Protein AF-A0A7W9XAQ1-F1 (afdb_monomer)

Mean predicted aligned error: 9.34 Å

Solvent-accessible surface area (backbone atoms only — not comparable to full-atom values): 6317 Å² total; per-residue (Å²): 122,69,70,63,55,50,54,52,52,52,54,54,53,56,60,61,69,73,63,83,75,78,73,81,72,86,80,76,88,51,78,36,83,71,40,85,37,40,25,46,30,42,42,91,99,48,68,28,36,31,58,30,34,31,29,43,90,91,40,52,31,30,38,32,30,31,66,73,78,65,52,72,52,75,48,60,46,86,76,35,57,68,45,80,43,52,73,67,54,50,48,60,65,49,57,78,21,64,56,47,54,51,50,63,57,72,79,103

pLDDT: mean 87.04, std 11.89, range [55.88, 98.25]

Foldseek 3Di:
DVVVVVVVVVVVVVVVVPPPDPPPDDDQPDWAPKDQWWWWWDDPPAIWTFGIWTDGPNFIKTWTARLAPRDIDIDTSVNTDIDTDDPVVRCVVSCPYPVVVVVVVVVD

Radius of gyration: 21.87 Å; Cα contacts (8 Å, |Δi|>4): 144; chains: 1; bounding box: 57×42×49 Å

Secondary structure (DSSP, 8-state):
-HHHHHHHHHHHHHHHHT-TT---------EEEEEEEEEEEEETTEEEEEEEEEEETTEEEEEEE-TTT--EEEEEGGGSEEEEE-HHHHHHHHHTSHHHHHHHHHT-

Structure (mmCIF, N/CA/C/O backbone):
data_AF-A0A7W9XAQ1-F1
#
_entry.id   AF-A0A7W9XAQ1-F1
#
loop_
_atom_site.group_PDB
_atom_site.id
_atom_site.type_symbol
_atom_site.label_atom_id
_atom_site.label_alt_id
_atom_site.label_comp_id
_atom_site.label_asym_id
_atom_site.label_entity_id
_atom_site.label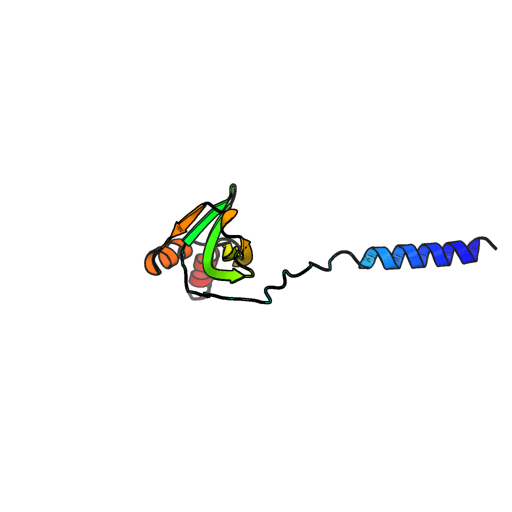_seq_id
_atom_site.pdbx_PDB_ins_code
_atom_site.Cartn_x
_atom_site.Cartn_y
_atom_site.Cartn_z
_atom_site.occupancy
_atom_site.B_iso_or_equiv
_atom_site.auth_seq_id
_atom_site.auth_comp_id
_atom_site.auth_asym_id
_atom_site.auth_atom_id
_atom_site.pdbx_PDB_model_num
ATOM 1 N N . MET A 1 1 ? 46.439 20.411 30.251 1.00 55.88 1 MET A N 1
ATOM 2 C CA . MET A 1 1 ? 44.997 20.304 30.587 1.00 55.88 1 MET A CA 1
ATOM 3 C C . MET A 1 1 ? 44.088 20.203 29.352 1.00 55.88 1 MET A C 1
ATOM 5 O O . MET A 1 1 ? 43.177 19.390 29.374 1.00 55.88 1 MET A O 1
ATOM 9 N N . TYR A 1 2 ? 44.368 20.914 28.250 1.00 60.66 2 TYR A N 1
ATOM 10 C CA . TYR A 1 2 ? 43.552 20.920 27.015 1.00 60.66 2 TYR A CA 1
ATOM 11 C C . TYR A 1 2 ? 43.395 19.569 26.279 1.00 60.66 2 TYR A C 1
ATOM 13 O O . TYR A 1 2 ? 42.344 19.296 25.707 1.00 60.66 2 TYR A O 1
ATOM 21 N N . SER A 1 3 ? 44.393 18.678 26.341 1.00 64.56 3 SER A N 1
ATOM 22 C CA . SER A 1 3 ? 44.364 17.387 25.622 1.00 64.56 3 SER A CA 1
ATOM 23 C C . SER A 1 3 ? 43.292 16.404 26.132 1.00 64.56 3 SER A C 1
ATOM 25 O O . SER A 1 3 ? 42.761 15.612 25.355 1.00 64.56 3 SER A O 1
ATOM 27 N N . ARG A 1 4 ? 42.920 16.460 27.422 1.00 67.12 4 ARG A N 1
ATOM 28 C CA . ARG A 1 4 ? 41.904 15.554 28.000 1.00 67.12 4 ARG A CA 1
ATOM 29 C C . ARG A 1 4 ? 40.489 15.924 27.549 1.00 67.12 4 ARG A C 1
ATOM 31 O O . ARG A 1 4 ? 39.709 15.034 27.228 1.00 67.12 4 ARG A O 1
ATOM 38 N N . TYR A 1 5 ? 40.194 17.220 27.451 1.00 76.69 5 TYR A N 1
ATOM 39 C CA . TYR A 1 5 ? 38.905 17.714 26.962 1.00 76.69 5 TYR A CA 1
ATOM 40 C C . TYR A 1 5 ? 38.733 17.492 25.460 1.00 76.69 5 TYR A C 1
ATOM 42 O O . TYR A 1 5 ? 37.638 17.167 25.023 1.00 76.69 5 TYR A O 1
ATOM 50 N N . PHE A 1 6 ? 39.819 17.565 24.683 1.00 79.25 6 PHE A N 1
ATOM 51 C CA . PHE A 1 6 ? 39.785 17.255 23.252 1.00 79.25 6 PHE A CA 1
ATOM 52 C C . PHE A 1 6 ? 39.413 15.789 22.979 1.00 79.25 6 PHE A C 1
ATOM 54 O O . PHE A 1 6 ? 38.572 15.513 22.129 1.00 79.25 6 PHE A O 1
ATOM 61 N N . LYS A 1 7 ? 39.969 14.844 23.752 1.00 79.25 7 LYS A N 1
ATOM 62 C CA . LYS A 1 7 ? 39.608 13.419 23.645 1.00 79.25 7 LYS A CA 1
ATOM 63 C C . LYS A 1 7 ? 38.153 13.157 24.042 1.00 79.25 7 LYS A C 1
ATOM 65 O O . LYS A 1 7 ? 37.484 12.375 23.378 1.00 79.25 7 LYS A O 1
ATOM 70 N N . LEU A 1 8 ? 37.661 13.827 25.086 1.00 81.56 8 LEU A N 1
ATOM 71 C CA . LEU A 1 8 ? 36.258 13.736 25.508 1.00 81.56 8 LEU A CA 1
ATOM 72 C C . LEU A 1 8 ? 35.304 14.321 24.458 1.00 81.56 8 LEU A C 1
ATOM 74 O O . LEU A 1 8 ? 34.287 13.706 24.157 1.00 81.56 8 LEU A O 1
ATOM 78 N N . LEU A 1 9 ? 35.657 15.462 23.859 1.00 83.12 9 LEU A N 1
ATOM 79 C CA . LEU A 1 9 ? 34.874 16.096 22.798 1.00 83.12 9 LEU A CA 1
ATOM 80 C C . LEU A 1 9 ? 34.820 15.220 21.539 1.00 83.12 9 LEU A C 1
ATOM 82 O O . LEU A 1 9 ? 33.753 15.047 20.961 1.00 83.12 9 LEU A O 1
ATOM 86 N N . PHE A 1 10 ? 35.948 14.619 21.150 1.00 82.50 10 PHE A N 1
ATOM 87 C CA . PHE A 1 10 ? 36.016 13.698 20.015 1.00 82.50 10 PHE A CA 1
ATOM 88 C C . PHE A 1 10 ? 35.154 12.448 20.241 1.00 82.50 10 PHE A C 1
ATOM 90 O O . PHE A 1 10 ? 34.411 12.035 19.357 1.00 82.50 10 PHE A O 1
ATOM 97 N N . LEU A 1 11 ? 35.187 11.887 21.452 1.00 80.25 11 LEU A N 1
ATOM 98 C CA . LEU A 1 11 ? 34.391 10.712 21.810 1.00 80.25 11 LEU A CA 1
ATOM 99 C C . LEU A 1 11 ? 32.882 11.021 21.837 1.00 80.25 11 LEU A C 1
ATOM 101 O O . LEU A 1 11 ? 32.077 10.176 21.452 1.00 80.25 11 LEU A O 1
ATOM 105 N N . LEU A 1 12 ? 32.510 12.249 22.211 1.00 80.00 12 LEU A N 1
ATOM 106 C CA . LEU A 1 12 ? 31.131 12.744 22.185 1.00 80.00 12 LEU A CA 1
ATOM 107 C C . LEU A 1 12 ? 30.642 13.075 20.761 1.00 80.00 12 LEU A C 1
ATOM 109 O O . LEU A 1 12 ? 29.466 12.898 20.461 1.00 80.00 12 LEU A O 1
ATOM 113 N N . LEU A 1 13 ? 31.536 13.504 19.864 1.00 78.94 13 LEU A N 1
ATOM 114 C CA . LEU A 1 13 ? 31.225 13.690 18.440 1.00 78.94 13 LEU A CA 1
ATOM 115 C C . LEU A 1 13 ? 31.055 12.350 17.709 1.00 78.94 13 LEU A C 1
ATOM 117 O O . LEU A 1 13 ? 30.192 12.214 16.846 1.00 78.94 13 LEU A O 1
ATOM 121 N N . CYS A 1 14 ? 31.860 11.342 18.056 1.00 74.88 14 CYS A N 1
ATOM 122 C CA . CYS A 1 14 ? 31.723 10.009 17.480 1.00 74.88 14 CYS A CA 1
ATOM 123 C C . CYS A 1 14 ? 30.423 9.326 17.916 1.00 74.88 14 CYS A C 1
ATOM 125 O O . CYS A 1 14 ? 29.817 8.640 17.103 1.00 74.88 14 CYS A O 1
ATOM 127 N N . SER A 1 15 ? 29.959 9.513 19.156 1.00 67.81 15 SER A N 1
ATOM 128 C CA . SER A 1 15 ? 28.724 8.871 19.627 1.00 67.81 15 SER A CA 1
ATOM 129 C C . SER A 1 15 ? 27.452 9.449 18.997 1.00 67.81 15 SER A C 1
ATOM 131 O O . SER A 1 15 ? 26.488 8.708 18.813 1.00 67.81 15 SER A O 1
ATOM 133 N N . THR A 1 16 ? 27.443 10.724 18.596 1.00 67.19 16 THR A N 1
ATOM 134 C CA . THR A 1 16 ? 26.309 11.329 17.871 1.00 67.19 16 THR A CA 1
ATOM 135 C C . THR A 1 16 ? 26.295 10.987 16.381 1.00 67.19 16 THR A C 1
ATOM 137 O O . THR A 1 16 ? 25.234 11.018 15.766 1.00 67.19 16 THR A O 1
ATOM 140 N N . ALA A 1 17 ? 27.431 10.596 15.794 1.00 63.75 17 ALA A N 1
ATOM 141 C CA . ALA A 1 17 ? 27.497 10.195 14.388 1.00 63.75 17 ALA A CA 1
ATOM 142 C C . ALA A 1 17 ? 26.775 8.861 14.096 1.00 63.75 17 ALA A C 1
ATOM 144 O O . ALA A 1 17 ? 26.360 8.630 12.962 1.00 63.75 17 ALA A O 1
ATOM 145 N N . TYR A 1 18 ? 26.581 7.999 15.104 1.00 59.84 18 TYR A N 1
ATOM 146 C CA . TYR A 1 18 ? 25.975 6.667 14.939 1.00 59.84 18 TYR A CA 1
ATOM 147 C C . TYR A 1 18 ? 24.471 6.588 15.255 1.00 59.84 18 TYR A C 1
ATOM 149 O O . TYR A 1 18 ? 23.885 5.517 15.120 1.00 59.84 18 TYR A O 1
ATOM 157 N N . THR A 1 19 ? 23.809 7.676 15.665 1.00 58.47 19 THR A N 1
ATOM 158 C CA . THR A 1 19 ? 22.382 7.628 16.059 1.00 58.47 19 THR A CA 1
ATOM 159 C C . THR A 1 19 ? 21.399 7.885 14.913 1.00 58.47 19 THR A C 1
ATOM 161 O O . THR A 1 19 ? 20.185 7.755 15.086 1.00 58.47 19 THR A O 1
ATOM 164 N N . PHE A 1 20 ? 21.883 8.190 13.711 1.00 59.47 20 PHE A N 1
ATOM 165 C CA . PHE A 1 20 ? 21.028 8.495 12.568 1.00 59.47 20 PHE A CA 1
ATOM 166 C C . PHE A 1 20 ? 20.717 7.240 11.751 1.00 59.47 20 PHE A C 1
ATOM 168 O O . PHE A 1 20 ? 21.364 6.978 10.747 1.00 59.47 20 PHE A O 1
ATOM 175 N N . THR A 1 21 ? 19.741 6.448 12.202 1.00 59.16 21 THR A N 1
ATOM 176 C CA . THR A 1 21 ? 18.758 5.711 11.363 1.00 59.16 21 THR A CA 1
ATOM 177 C C . THR A 1 21 ? 17.787 4.882 12.220 1.00 59.16 21 THR A C 1
ATOM 179 O O . THR A 1 21 ? 17.331 3.814 11.820 1.00 59.16 21 THR A O 1
ATOM 182 N N . ALA A 1 22 ? 17.375 5.372 13.393 1.00 57.44 22 ALA A N 1
ATOM 183 C CA . ALA A 1 22 ? 16.160 4.848 14.011 1.00 57.44 22 ALA A CA 1
ATOM 184 C C . ALA A 1 22 ? 14.958 5.357 13.197 1.00 57.44 22 ALA A C 1
ATOM 186 O O . ALA A 1 22 ? 14.430 6.439 13.451 1.00 57.44 22 ALA A O 1
ATOM 187 N N . ARG A 1 23 ? 14.551 4.616 12.157 1.00 61.38 23 ARG A N 1
ATOM 188 C CA . ARG A 1 23 ? 13.271 4.870 11.486 1.00 61.38 23 ARG A CA 1
ATOM 189 C C . ARG A 1 23 ? 12.184 4.600 12.520 1.00 61.38 23 ARG A C 1
ATOM 191 O O . ARG A 1 23 ? 11.966 3.448 12.879 1.00 61.38 23 ARG A O 1
ATOM 198 N N . ALA A 1 24 ? 11.552 5.652 13.036 1.00 61.34 24 ALA A N 1
ATOM 199 C CA . ALA A 1 24 ? 10.395 5.511 13.906 1.00 61.34 24 ALA A CA 1
ATOM 200 C C . ALA A 1 24 ? 9.322 4.725 13.139 1.00 61.34 24 ALA A C 1
ATOM 202 O O . ALA A 1 24 ? 8.701 5.243 12.211 1.00 61.34 24 ALA A O 1
ATOM 203 N N . GLN A 1 25 ? 9.165 3.443 13.465 1.00 65.75 25 GLN A N 1
ATOM 204 C CA . GLN A 1 25 ? 8.124 2.619 12.876 1.00 65.75 25 GLN A CA 1
ATOM 205 C C . GLN A 1 25 ? 6.791 3.098 13.444 1.00 65.75 25 GLN A C 1
ATOM 207 O O . GLN A 1 25 ? 6.607 3.127 14.662 1.00 65.75 25 GLN A O 1
ATOM 212 N N . ALA A 1 26 ? 5.872 3.502 12.566 1.00 78.94 26 ALA A N 1
ATOM 213 C CA . ALA A 1 26 ? 4.520 3.845 12.979 1.00 78.94 26 ALA A CA 1
ATOM 214 C C . ALA A 1 26 ? 3.909 2.655 13.735 1.00 78.94 26 ALA A C 1
ATOM 216 O O . ALA A 1 26 ? 3.891 1.531 13.226 1.00 78.94 26 ALA A O 1
ATOM 217 N N . ASN A 1 27 ? 3.448 2.903 14.961 1.00 86.25 27 ASN A N 1
ATOM 218 C CA . ASN A 1 27 ? 2.826 1.881 15.788 1.00 86.25 27 ASN A CA 1
ATOM 219 C C . ASN A 1 27 ? 1.304 1.934 15.604 1.00 86.25 27 ASN A C 1
ATOM 221 O O . ASN A 1 27 ? 0.653 2.906 15.990 1.00 86.25 27 ASN A O 1
ATOM 225 N N . TYR A 1 28 ? 0.750 0.889 14.995 1.00 88.94 28 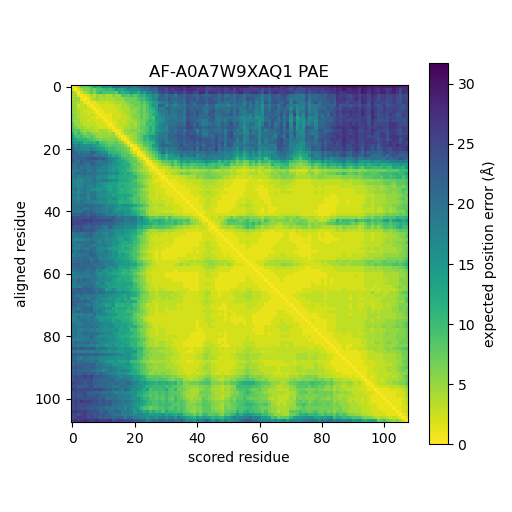TYR A N 1
ATOM 226 C CA . TYR A 1 28 ? -0.684 0.725 14.765 1.00 88.94 28 TYR A CA 1
ATOM 227 C C . TYR A 1 28 ? -1.263 -0.167 15.868 1.00 88.94 28 TYR A C 1
ATOM 229 O O . TYR A 1 28 ? -1.426 -1.371 15.691 1.00 88.94 28 TYR A O 1
ATOM 237 N N . THR A 1 29 ? -1.516 0.412 17.042 1.00 91.38 29 THR A N 1
ATOM 238 C CA . THR A 1 29 ? -1.916 -0.331 18.250 1.00 91.38 29 THR A CA 1
ATOM 239 C C . THR A 1 29 ? -3.391 -0.728 18.278 1.00 91.38 29 THR A C 1
ATOM 241 O O . THR A 1 29 ? -3.759 -1.606 19.055 1.00 91.38 29 THR A O 1
ATOM 244 N N . LYS A 1 30 ? -4.245 -0.104 17.456 1.00 94.50 30 LYS A N 1
ATOM 245 C CA . LYS A 1 30 ? -5.691 -0.355 17.434 1.00 94.50 30 LYS A CA 1
ATOM 246 C C . LYS A 1 30 ? -6.182 -0.594 16.006 1.00 94.50 30 LYS A C 1
ATOM 248 O O . LYS A 1 30 ? -6.874 0.241 15.437 1.00 94.50 30 LYS A O 1
ATOM 253 N N . ILE A 1 31 ? -5.795 -1.731 15.428 1.00 95.25 31 ILE A N 1
ATOM 254 C CA . ILE A 1 31 ? -6.220 -2.135 14.081 1.00 95.25 31 ILE A CA 1
ATOM 255 C C . ILE A 1 31 ? -7.659 -2.660 14.132 1.00 95.25 31 ILE A C 1
ATOM 257 O O . ILE A 1 31 ? -7.935 -3.684 14.753 1.00 95.25 31 ILE A O 1
ATOM 261 N N . GLU A 1 32 ? -8.559 -1.981 13.430 1.00 97.88 32 GLU A N 1
ATOM 262 C CA . GLU A 1 32 ? -9.975 -2.327 13.294 1.00 97.88 32 GLU A CA 1
ATOM 263 C C . GLU A 1 32 ? -10.359 -2.431 11.809 1.00 97.88 32 GLU A C 1
ATOM 265 O O . GLU A 1 32 ? -9.639 -1.950 10.933 1.00 97.88 32 GLU A O 1
ATOM 270 N N . ASN A 1 33 ? -11.480 -3.095 11.503 1.00 97.69 33 ASN A N 1
ATOM 271 C CA . ASN A 1 33 ? -12.044 -3.200 10.145 1.00 97.69 33 ASN A CA 1
ATOM 272 C C . ASN A 1 33 ? -11.044 -3.637 9.054 1.00 97.69 33 ASN A C 1
ATOM 274 O O . ASN A 1 33 ? -11.150 -3.234 7.891 1.00 97.69 33 ASN A O 1
ATOM 278 N N . TYR A 1 34 ? -10.064 -4.467 9.424 1.00 97.50 34 TYR A N 1
ATOM 279 C CA . TYR A 1 34 ? -9.054 -4.962 8.498 1.00 97.50 34 TYR A CA 1
ATOM 280 C C . TYR A 1 34 ? -9.702 -5.820 7.411 1.00 97.50 34 TYR A C 1
ATOM 282 O O . TYR A 1 34 ? -10.384 -6.805 7.697 1.00 97.50 34 TYR A O 1
ATOM 290 N N . LYS A 1 35 ? -9.456 -5.475 6.149 1.00 97.56 35 LYS A N 1
ATOM 291 C CA . LYS A 1 35 ? -10.036 -6.176 5.004 1.00 97.56 35 LYS A CA 1
ATOM 292 C C . LYS A 1 35 ? -9.079 -6.266 3.827 1.00 97.56 35 LYS A C 1
ATOM 294 O O . LYS A 1 35 ? -8.192 -5.432 3.625 1.00 97.56 35 LYS A O 1
ATOM 299 N N . VAL A 1 36 ? -9.305 -7.291 3.009 1.00 97.50 36 VAL A N 1
ATOM 300 C CA . VAL A 1 36 ? -8.729 -7.364 1.666 1.00 97.50 36 VAL A CA 1
ATOM 301 C C . VAL A 1 36 ? -9.343 -6.247 0.835 1.00 97.50 36 VAL A C 1
ATOM 303 O O . VAL A 1 36 ? -10.563 -6.152 0.717 1.00 97.50 36 VAL A O 1
ATOM 306 N N . TYR A 1 37 ? -8.494 -5.399 0.272 1.00 97.50 37 TYR A N 1
ATOM 307 C CA . TYR A 1 37 ? -8.928 -4.281 -0.544 1.00 97.50 37 TYR A CA 1
ATOM 308 C C . TYR A 1 37 ? -7.876 -4.031 -1.613 1.00 97.50 37 TYR A C 1
ATOM 310 O O . TYR A 1 37 ? -6.744 -3.665 -1.301 1.00 97.50 37 TYR A O 1
ATOM 318 N N . TYR A 1 38 ? -8.245 -4.283 -2.865 1.00 97.06 38 TYR A N 1
ATOM 319 C CA . TYR A 1 38 ? -7.375 -4.038 -4.002 1.00 97.06 38 TYR A CA 1
ATOM 320 C C . TYR A 1 38 ? -7.717 -2.690 -4.618 1.00 97.06 38 TYR A C 1
ATOM 322 O O . TYR A 1 38 ? -8.889 -2.363 -4.802 1.00 97.06 38 TYR A O 1
ATOM 330 N N . GLY A 1 39 ? -6.700 -1.916 -4.968 1.00 96.12 39 GLY A N 1
ATOM 331 C CA . GLY A 1 39 ? -6.888 -0.625 -5.615 1.00 96.12 39 GLY A CA 1
ATOM 332 C C . GLY A 1 39 ? -5.583 -0.056 -6.143 1.00 96.12 39 GLY A C 1
ATOM 333 O O . GLY A 1 39 ? -4.506 -0.527 -5.780 1.00 96.12 39 GLY A O 1
ATOM 334 N N . VAL A 1 40 ? -5.680 0.940 -7.016 1.00 95.50 40 VAL A N 1
ATOM 335 C CA . VAL A 1 40 ? -4.538 1.767 -7.422 1.00 95.50 40 VAL A CA 1
ATOM 336 C C . VAL A 1 40 ? -4.624 3.067 -6.645 1.00 95.50 40 VAL A C 1
ATOM 338 O O . VAL A 1 40 ? -5.603 3.799 -6.769 1.00 95.50 40 VAL A O 1
ATOM 341 N N . ALA A 1 41 ? -3.609 3.339 -5.839 1.00 96.75 41 ALA A N 1
ATOM 342 C CA . ALA A 1 41 ? -3.440 4.579 -5.106 1.00 96.75 41 ALA A CA 1
ATOM 343 C C . ALA A 1 41 ? -2.509 5.498 -5.901 1.00 96.75 41 ALA A C 1
ATOM 345 O O . ALA A 1 41 ? -1.324 5.202 -6.074 1.00 96.75 41 ALA A O 1
ATOM 346 N N . LYS A 1 42 ? -3.048 6.610 -6.403 1.00 94.88 42 LYS A N 1
ATOM 347 C CA . LYS A 1 42 ? -2.276 7.609 -7.145 1.00 94.88 42 LYS A CA 1
ATOM 348 C C . LYS A 1 42 ? -1.850 8.734 -6.213 1.00 94.88 42 LYS A C 1
ATOM 350 O O . LYS A 1 42 ? -2.696 9.377 -5.594 1.00 94.88 42 LYS A O 1
ATOM 355 N N . HIS A 1 43 ? -0.546 8.977 -6.154 1.00 89.50 43 HIS A N 1
ATOM 356 C CA . HIS A 1 43 ? 0.044 10.164 -5.550 1.00 89.50 43 HIS A CA 1
ATOM 357 C C . HIS A 1 43 ? 1.226 10.577 -6.420 1.00 89.50 43 HIS A C 1
ATOM 359 O O . HIS A 1 43 ? 2.277 9.940 -6.382 1.00 89.50 43 HIS A O 1
ATOM 365 N N . PHE A 1 44 ? 1.060 11.635 -7.222 1.00 83.19 44 PHE A N 1
ATOM 366 C CA . PHE A 1 44 ? 2.094 12.080 -8.160 1.00 83.19 44 PHE A CA 1
ATOM 367 C C . PHE A 1 44 ? 3.464 12.189 -7.460 1.00 83.19 44 PHE A C 1
ATOM 369 O O . PHE A 1 44 ? 3.522 12.713 -6.344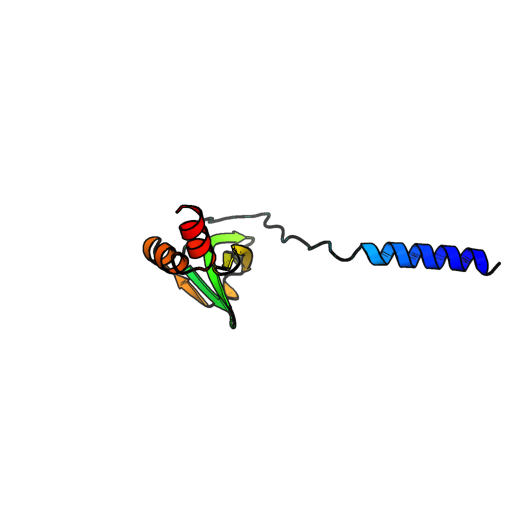 1.00 83.19 44 PHE A O 1
ATOM 376 N N . PRO A 1 45 ? 4.553 11.686 -8.070 1.00 85.62 45 PRO A N 1
ATOM 377 C CA . PRO A 1 45 ? 4.661 11.108 -9.419 1.00 85.62 45 PRO A CA 1
ATOM 378 C C . PRO A 1 45 ? 4.418 9.589 -9.500 1.00 85.62 45 PRO A C 1
ATOM 380 O O . PRO A 1 45 ? 4.648 8.994 -10.550 1.00 85.62 45 PRO A O 1
ATOM 383 N N . GLN A 1 46 ? 3.996 8.940 -8.413 1.00 87.69 46 GLN A N 1
ATOM 384 C CA . GLN A 1 46 ? 4.051 7.488 -8.280 1.00 87.69 46 GLN A CA 1
ATOM 385 C C . GLN A 1 46 ? 2.679 6.837 -8.065 1.00 87.69 46 GLN A C 1
ATOM 387 O O . GLN A 1 46 ? 1.836 7.307 -7.300 1.00 87.69 46 GLN A O 1
ATOM 392 N N . GLU A 1 47 ? 2.475 5.694 -8.718 1.00 92.38 47 GLU A N 1
ATOM 393 C CA . GLU A 1 47 ? 1.320 4.831 -8.482 1.00 92.38 47 GLU A CA 1
ATOM 394 C C . GLU A 1 47 ? 1.704 3.657 -7.578 1.00 92.38 47 GLU A C 1
ATOM 396 O O . GLU A 1 47 ? 2.751 3.026 -7.744 1.00 92.38 47 GLU A O 1
ATOM 401 N N . TRP A 1 48 ? 0.830 3.364 -6.622 1.00 95.38 48 TRP A N 1
ATOM 402 C CA . TRP A 1 48 ? 0.985 2.289 -5.655 1.00 95.38 48 TRP A CA 1
ATOM 403 C C . TRP A 1 48 ? -0.192 1.329 -5.755 1.00 95.38 48 TRP A C 1
ATOM 405 O O . TRP A 1 48 ? -1.325 1.727 -6.025 1.00 95.38 48 TRP A O 1
ATOM 415 N N . MET A 1 49 ? 0.060 0.054 -5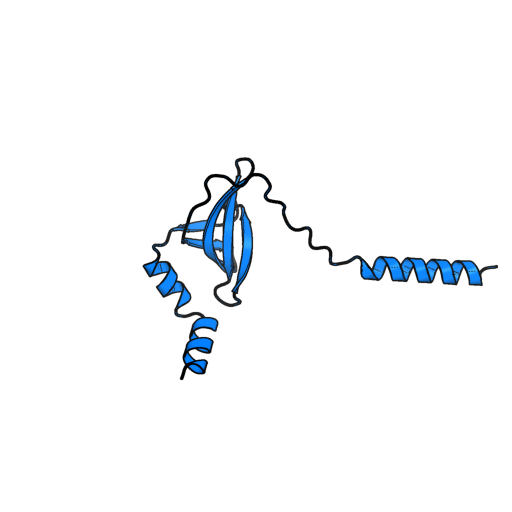.497 1.00 95.38 49 MET A N 1
ATOM 416 C CA . MET A 1 49 ? -0.986 -0.950 -5.393 1.00 95.38 49 MET A CA 1
ATOM 417 C C . MET A 1 49 ? -1.424 -1.090 -3.939 1.00 95.38 49 MET A C 1
ATOM 419 O O . MET A 1 49 ? -0.604 -1.375 -3.071 1.00 95.38 49 MET A O 1
ATOM 423 N N . VAL A 1 50 ? -2.715 -0.933 -3.670 1.00 97.38 50 VAL A N 1
ATOM 424 C CA . VAL A 1 50 ? -3.306 -1.233 -2.364 1.00 97.38 50 VAL A CA 1
ATOM 425 C C . VAL A 1 50 ? -3.599 -2.729 -2.285 1.00 97.38 50 VAL A C 1
ATOM 427 O O . VAL A 1 50 ? -4.169 -3.296 -3.219 1.00 97.38 50 VAL A O 1
ATOM 430 N N . LEU A 1 51 ? -3.218 -3.368 -1.177 1.00 96.88 51 LEU A N 1
ATOM 431 C CA . LEU A 1 51 ? -3.509 -4.785 -0.912 1.00 96.88 51 LEU A CA 1
ATOM 432 C C . LEU A 1 51 ? -4.472 -5.001 0.255 1.00 96.88 51 LEU A C 1
ATOM 434 O O . LEU A 1 51 ? -5.188 -6.012 0.310 1.00 96.88 51 LEU A O 1
ATOM 438 N N . ARG A 1 52 ? -4.424 -4.103 1.238 1.00 97.62 52 ARG A N 1
ATOM 439 C CA . ARG A 1 52 ? -5.167 -4.182 2.494 1.00 97.62 52 ARG A CA 1
ATOM 440 C C . ARG A 1 52 ? -5.588 -2.790 2.910 1.00 97.62 52 ARG A C 1
ATOM 442 O O . ARG A 1 52 ? -4.868 -1.828 2.656 1.00 97.62 52 ARG A O 1
ATOM 449 N N . GLN A 1 53 ? -6.720 -2.724 3.586 1.00 98.00 53 GLN A N 1
ATOM 450 C CA . GLN A 1 53 ? -7.233 -1.513 4.203 1.00 98.00 53 GLN A CA 1
ATOM 451 C C . GLN A 1 53 ? -7.629 -1.840 5.639 1.00 98.00 53 GLN A C 1
ATOM 453 O O . GLN A 1 53 ? -8.134 -2.932 5.899 1.00 98.00 53 GLN A O 1
ATOM 458 N N . PHE A 1 54 ? -7.401 -0.908 6.555 1.00 98.25 54 PHE A N 1
ATOM 459 C CA . PHE A 1 54 ? -7.800 -1.029 7.952 1.00 98.25 54 PHE A CA 1
ATOM 460 C C . PHE A 1 54 ? -8.003 0.350 8.573 1.00 98.25 54 PHE A C 1
ATOM 462 O O . PHE A 1 54 ? -7.600 1.354 7.991 1.00 98.25 54 PHE A O 1
ATOM 469 N N . ASP A 1 55 ? -8.607 0.390 9.751 1.00 98.06 55 ASP A N 1
ATOM 470 C CA . ASP A 1 55 ? -8.741 1.600 10.549 1.00 98.06 55 ASP A CA 1
ATOM 471 C C . ASP A 1 55 ? -7.798 1.543 11.752 1.00 98.06 55 ASP A C 1
ATOM 473 O O . ASP A 1 55 ? -7.580 0.481 12.333 1.00 98.06 55 ASP A O 1
ATOM 477 N N . ASN A 1 56 ? -7.229 2.684 12.129 1.00 96.56 56 ASN A N 1
ATOM 478 C CA . ASN A 1 56 ? -6.469 2.841 13.364 1.00 96.56 56 ASN A CA 1
ATOM 479 C C . ASN A 1 56 ? -6.797 4.197 13.988 1.00 96.56 56 ASN A C 1
ATOM 481 O O . ASN A 1 56 ? -6.613 5.238 13.360 1.00 96.56 56 ASN A O 1
ATOM 485 N N . TYR A 1 57 ? -7.334 4.176 15.211 1.00 94.88 57 TYR A N 1
ATOM 486 C CA . TYR A 1 57 ? -7.837 5.366 15.916 1.00 94.88 57 TYR A CA 1
ATOM 487 C C . TYR A 1 57 ? -8.768 6.256 15.065 1.00 94.88 57 TYR A C 1
ATOM 489 O O . TYR A 1 57 ? -8.643 7.478 15.056 1.00 94.88 57 TYR A O 1
ATOM 497 N N . GLY A 1 58 ? -9.707 5.644 14.334 1.00 94.31 58 GLY A N 1
ATOM 498 C CA . GLY A 1 58 ? -10.706 6.361 13.528 1.00 94.31 58 GLY A CA 1
ATOM 499 C C . GLY A 1 58 ? -10.192 6.919 12.195 1.00 94.31 58 GLY A C 1
ATOM 500 O O . GLY A 1 58 ? -10.957 7.543 11.464 1.00 94.31 58 GLY A O 1
ATOM 501 N N . LYS A 1 59 ? -8.921 6.685 11.856 1.00 96.69 59 LYS A N 1
ATOM 502 C CA . LYS A 1 59 ? -8.340 7.011 10.551 1.00 96.69 59 LYS A CA 1
ATOM 503 C C . LYS A 1 59 ? -8.213 5.762 9.695 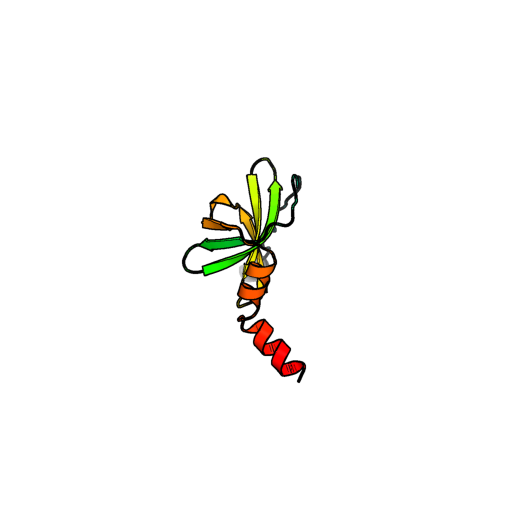1.00 96.69 59 LYS A C 1
ATOM 505 O O . LYS A 1 59 ? -7.858 4.704 10.212 1.00 96.69 59 LYS A O 1
ATOM 510 N N . ASN A 1 60 ? -8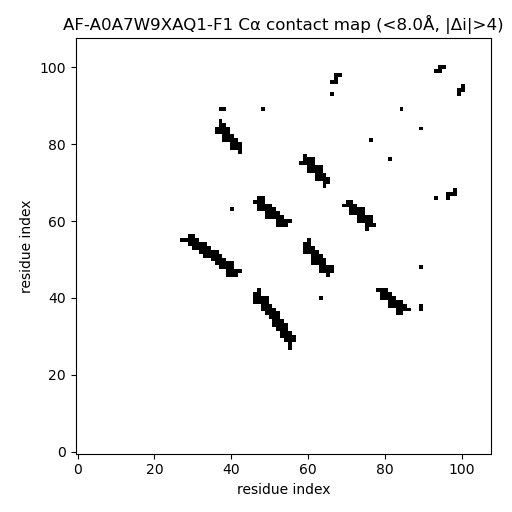.446 5.902 8.393 1.00 97.44 60 ASN A N 1
ATOM 511 C CA . ASN A 1 60 ? -8.303 4.805 7.447 1.00 97.44 60 ASN A CA 1
ATOM 512 C C . ASN A 1 60 ? -6.874 4.739 6.885 1.00 97.44 60 ASN A C 1
ATOM 514 O O . ASN A 1 60 ? -6.333 5.738 6.409 1.00 97.44 60 ASN A O 1
ATOM 518 N N . TYR A 1 61 ? -6.280 3.551 6.929 1.00 97.81 61 TYR A N 1
ATOM 519 C CA . TYR A 1 61 ? -4.932 3.249 6.464 1.00 97.81 61 TYR A CA 1
ATOM 520 C C . TYR A 1 61 ? -4.957 2.165 5.393 1.00 97.81 61 TYR A C 1
ATOM 522 O O . TYR A 1 61 ? -5.816 1.277 5.379 1.00 97.81 61 TYR A O 1
ATOM 530 N N . VAL A 1 62 ? -3.964 2.215 4.510 1.00 97.94 62 VAL A N 1
ATOM 531 C CA . VAL A 1 62 ? -3.790 1.267 3.411 1.00 97.94 62 VAL A CA 1
ATOM 532 C C . VAL A 1 62 ? -2.381 0.689 3.396 1.00 97.94 62 VAL A C 1
ATOM 534 O O . VAL A 1 62 ? -1.401 1.402 3.602 1.00 97.94 62 VAL A O 1
ATOM 537 N N . LEU A 1 63 ? -2.283 -0.616 3.129 1.00 97.31 63 LEU A N 1
ATOM 538 C CA . LEU A 1 63 ? -1.018 -1.279 2.816 1.00 97.31 63 LEU A CA 1
ATOM 539 C C . LEU A 1 63 ? -0.751 -1.135 1.320 1.00 97.31 63 LEU A C 1
ATOM 541 O O . LEU A 1 63 ? -1.491 -1.684 0.496 1.00 97.31 63 LEU A O 1
ATOM 545 N N . LEU A 1 64 ? 0.314 -0.414 1.001 1.00 96.31 64 LEU A N 1
ATOM 546 C CA . LEU A 1 64 ? 0.733 -0.031 -0.335 1.00 96.31 64 LEU A CA 1
ATOM 547 C C . LEU A 1 64 ? 1.955 -0.842 -0.756 1.00 96.31 64 LEU A C 1
ATOM 549 O O . LEU A 1 64 ? 2.863 -1.062 0.044 1.00 96.31 64 LEU A O 1
ATOM 553 N N . VAL A 1 65 ? 2.000 -1.230 -2.027 1.00 95.25 65 VAL A N 1
ATOM 554 C CA . VAL A 1 65 ? 3.147 -1.886 -2.657 1.00 95.25 65 VAL A CA 1
ATOM 555 C C . VAL A 1 65 ? 3.515 -1.143 -3.928 1.00 95.25 65 VAL A C 1
ATOM 557 O O . VAL A 1 65 ? 2.661 -0.901 -4.783 1.00 95.25 65 VAL A O 1
ATOM 560 N N . ASN A 1 66 ? 4.788 -0.786 -4.064 1.00 93.50 66 ASN A N 1
ATOM 561 C CA . ASN A 1 66 ? 5.325 -0.270 -5.310 1.00 93.50 66 ASN A CA 1
ATOM 562 C C . ASN A 1 66 ? 5.432 -1.432 -6.313 1.00 93.50 66 ASN A C 1
ATOM 564 O O . ASN A 1 66 ? 6.240 -2.337 -6.098 1.00 93.50 66 ASN A O 1
ATOM 568 N N . PRO A 1 67 ? 4.678 -1.431 -7.425 1.00 89.31 67 PRO A N 1
ATOM 569 C CA . PRO A 1 67 ? 4.707 -2.536 -8.382 1.00 89.31 67 PRO A CA 1
ATOM 570 C C . PRO A 1 67 ? 6.062 -2.682 -9.099 1.00 89.31 67 PRO A C 1
ATOM 572 O O . PRO A 1 67 ? 6.350 -3.739 -9.647 1.00 89.31 67 PRO A O 1
ATOM 575 N N . GLN A 1 68 ? 6.905 -1.644 -9.097 1.00 89.00 68 GLN A N 1
ATOM 576 C CA . GLN A 1 68 ? 8.211 -1.655 -9.763 1.00 89.00 68 GLN A CA 1
ATOM 577 C C . GLN A 1 68 ? 9.330 -2.207 -8.870 1.00 89.00 68 GLN A C 1
ATOM 579 O O . GLN A 1 68 ? 10.210 -2.906 -9.365 1.00 89.00 68 GLN A O 1
ATOM 584 N N . THR A 1 69 ? 9.306 -1.900 -7.567 1.00 90.50 69 THR A N 1
ATOM 585 C CA . THR A 1 69 ? 10.394 -2.243 -6.623 1.00 90.50 69 THR A CA 1
ATOM 586 C C . THR A 1 69 ? 9.994 -3.231 -5.533 1.00 90.50 69 THR A C 1
ATOM 588 O O . THR A 1 69 ? 10.860 -3.708 -4.809 1.00 90.50 69 THR A O 1
ATOM 591 N N . LEU A 1 70 ? 8.697 -3.521 -5.395 1.00 90.88 70 LEU A N 1
ATOM 592 C CA . LEU A 1 70 ? 8.095 -4.281 -4.293 1.00 90.88 70 LEU A CA 1
ATOM 593 C C . LEU A 1 70 ? 8.256 -3.654 -2.907 1.00 90.88 70 LEU A C 1
ATOM 595 O O . LEU A 1 70 ? 7.941 -4.292 -1.905 1.00 90.88 70 LEU A O 1
ATOM 599 N N . GLU A 1 71 ? 8.700 -2.400 -2.833 1.00 93.00 71 GLU A N 1
ATOM 600 C CA . GLU A 1 71 ? 8.719 -1.674 -1.572 1.00 93.00 71 GLU A CA 1
ATOM 601 C C . GLU A 1 71 ? 7.299 -1.576 -1.014 1.00 93.00 71 GLU A C 1
ATOM 603 O O . GLU A 1 71 ? 6.359 -1.197 -1.719 1.00 93.00 71 GLU A O 1
ATOM 608 N N . THR A 1 72 ? 7.152 -1.929 0.259 1.00 94.19 72 THR A N 1
ATOM 609 C CA . THR A 1 72 ? 5.875 -1.888 0.961 1.00 94.19 72 THR A CA 1
ATOM 610 C C . THR A 1 72 ? 5.864 -0.751 1.962 1.00 94.19 72 THR A C 1
ATOM 612 O O . THR A 1 72 ? 6.840 -0.563 2.689 1.00 94.19 72 THR A O 1
ATOM 615 N N . LYS A 1 73 ? 4.741 -0.052 2.079 1.00 94.38 73 LYS A N 1
ATOM 616 C CA . LYS A 1 73 ? 4.526 0.915 3.156 1.00 94.38 73 LYS A CA 1
ATOM 617 C C . LYS A 1 73 ? 3.072 0.931 3.596 1.00 94.38 73 LYS A C 1
ATOM 619 O O . LYS A 1 73 ? 2.187 0.518 2.851 1.00 94.38 73 LYS A O 1
ATOM 624 N N . THR A 1 74 ? 2.839 1.450 4.789 1.00 95.56 74 THR A N 1
ATOM 625 C CA . THR A 1 74 ? 1.498 1.703 5.312 1.00 95.56 74 THR A CA 1
ATOM 626 C C . THR A 1 74 ? 1.335 3.194 5.512 1.00 95.56 74 THR A C 1
ATOM 628 O O . THR A 1 74 ? 2.233 3.824 6.070 1.00 95.56 74 THR A O 1
ATOM 631 N N . ASP A 1 75 ? 0.221 3.744 5.045 1.00 95.62 75 ASP A N 1
ATOM 632 C CA . ASP A 1 75 ? -0.024 5.183 5.075 1.00 95.62 75 ASP A CA 1
ATOM 633 C C . ASP A 1 75 ? -1.526 5.492 5.144 1.00 95.62 75 ASP A C 1
ATOM 635 O O . ASP A 1 75 ? -2.352 4.610 4.882 1.00 95.62 75 ASP A O 1
ATOM 639 N N . GLU A 1 76 ? -1.888 6.719 5.522 1.00 96.12 76 GLU A N 1
ATOM 640 C CA . GLU A 1 76 ? -3.293 7.143 5.570 1.00 96.12 76 GLU A CA 1
ATOM 641 C C . GLU A 1 76 ? -3.877 7.185 4.153 1.00 96.12 76 GLU A C 1
ATOM 643 O O . GLU A 1 76 ? -3.272 7.710 3.216 1.00 96.12 76 GLU A O 1
ATOM 648 N N . SER A 1 77 ? -5.081 6.638 3.978 1.00 96.94 77 SER A N 1
ATOM 649 C CA . SER A 1 77 ? -5.723 6.540 2.663 1.00 96.94 77 SER A CA 1
ATOM 650 C C . SER A 1 77 ? -6.051 7.909 2.060 1.00 96.94 77 SER A C 1
ATOM 652 O O . SER A 1 77 ? -6.134 8.039 0.843 1.00 96.94 77 SER A O 1
ATOM 654 N N . SER A 1 78 ? -6.238 8.927 2.905 1.00 96.25 78 SER A N 1
ATOM 655 C CA . SER A 1 78 ? -6.597 10.300 2.529 1.00 96.25 78 SER A CA 1
ATOM 656 C C . SER A 1 78 ? -5.524 11.017 1.707 1.00 96.25 78 SER A C 1
ATOM 658 O O . SER A 1 78 ? -5.848 11.971 1.003 1.00 96.25 78 SER A O 1
ATOM 660 N N . PHE A 1 79 ? -4.271 10.557 1.747 1.00 96.06 79 PHE A N 1
ATOM 661 C CA . PHE A 1 79 ? -3.186 11.121 0.940 1.00 96.06 79 PHE A CA 1
ATOM 662 C C . PHE A 1 79 ? -3.202 10.657 -0.521 1.00 96.06 79 PHE A C 1
ATOM 664 O O . PHE A 1 79 ? -2.410 11.138 -1.327 1.00 96.06 79 PHE A O 1
ATOM 671 N N . TYR A 1 80 ? -4.086 9.726 -0.885 1.00 96.69 80 TYR A N 1
ATOM 672 C CA . TYR A 1 80 ? -4.086 9.091 -2.198 1.00 96.69 80 TYR A CA 1
ATOM 673 C C . TYR A 1 80 ? -5.442 9.222 -2.878 1.00 96.69 80 TYR A C 1
ATOM 675 O O . TYR A 1 80 ? -6.495 9.068 -2.260 1.00 96.69 80 TYR A O 1
ATOM 683 N N . GLN A 1 81 ? -5.422 9.383 -4.200 1.00 96.69 81 GLN A N 1
ATOM 684 C CA . GLN A 1 81 ? -6.605 9.116 -5.008 1.00 96.69 81 GLN A CA 1
ATOM 685 C C . GLN A 1 81 ? -6.672 7.612 -5.285 1.00 96.69 81 GLN A C 1
ATOM 687 O O . GLN A 1 81 ? -5.922 7.090 -6.114 1.00 96.69 81 GLN A O 1
ATOM 692 N N . ILE A 1 82 ? -7.545 6.905 -4.565 1.00 96.62 82 ILE A N 1
ATOM 693 C CA . ILE A 1 82 ? -7.650 5.446 -4.645 1.00 96.62 82 ILE A CA 1
ATOM 694 C C . ILE A 1 82 ? -8.778 5.038 -5.591 1.00 96.62 82 ILE A C 1
ATOM 696 O O . ILE A 1 82 ? -9.944 5.348 -5.359 1.00 96.62 82 ILE A O 1
ATOM 700 N N . THR A 1 83 ? -8.429 4.298 -6.642 1.00 96.75 83 THR A N 1
ATOM 701 C CA . THR A 1 83 ? -9.396 3.636 -7.529 1.00 96.75 83 THR A CA 1
ATOM 702 C C . THR A 1 83 ? -9.495 2.156 -7.149 1.00 96.75 83 THR A C 1
ATOM 704 O O . THR A 1 83 ? -8.492 1.447 -7.287 1.00 96.75 83 THR A O 1
ATOM 707 N N . PRO A 1 84 ? -10.654 1.662 -6.670 1.00 97.00 84 PRO A N 1
ATOM 708 C CA . PRO A 1 84 ? -10.831 0.253 -6.331 1.00 97.00 84 PRO A CA 1
ATOM 709 C C . PRO A 1 84 ? -10.601 -0.661 -7.538 1.00 97.00 84 PRO A C 1
ATOM 711 O O . PRO A 1 84 ? -10.909 -0.308 -8.675 1.00 97.00 84 PRO A O 1
ATOM 714 N N . MET A 1 85 ? -10.108 -1.867 -7.277 1.00 95.94 85 MET A N 1
ATOM 715 C CA . MET A 1 85 ? -9.893 -2.903 -8.280 1.00 95.94 85 MET A CA 1
ATOM 716 C C . MET A 1 85 ? -10.464 -4.242 -7.824 1.00 95.94 85 MET A C 1
ATOM 718 O O . MET A 1 85 ? -10.465 -4.589 -6.645 1.00 95.94 85 MET A O 1
ATOM 722 N N . THR A 1 86 ? -10.886 -5.051 -8.788 1.00 95.56 86 THR A N 1
ATOM 723 C CA . THR A 1 86 ? -11.087 -6.486 -8.575 1.00 95.56 86 THR A CA 1
ATOM 724 C C . THR A 1 86 ? -9.741 -7.201 -8.468 1.00 95.56 86 THR A C 1
ATOM 726 O O . THR A 1 86 ? -8.714 -6.727 -8.957 1.00 95.56 86 THR A O 1
ATOM 729 N N . MET A 1 87 ? -9.744 -8.405 -7.899 1.00 91.12 87 MET A N 1
ATOM 730 C CA . MET A 1 87 ? -8.546 -9.246 -7.845 1.00 91.12 87 MET A CA 1
ATOM 731 C C . MET A 1 87 ? -7.999 -9.562 -9.256 1.00 91.12 87 MET A C 1
ATOM 733 O O . MET A 1 87 ? -6.789 -9.595 -9.475 1.00 91.12 87 MET A O 1
ATOM 737 N N . LEU A 1 88 ? -8.881 -9.719 -10.254 1.00 93.25 88 LEU A N 1
ATOM 738 C CA . LEU A 1 88 ? -8.475 -9.920 -11.647 1.00 93.25 88 LEU A CA 1
ATOM 739 C C . LEU A 1 88 ? -7.739 -8.698 -12.219 1.00 93.25 88 LEU A C 1
ATOM 741 O O . LEU A 1 88 ? -6.677 -8.862 -12.816 1.00 93.25 88 LEU A O 1
ATOM 745 N N . GLN A 1 89 ? -8.267 -7.491 -11.998 1.00 93.62 89 GLN A N 1
ATOM 746 C CA . GLN A 1 89 ? -7.617 -6.243 -12.417 1.00 93.62 89 GLN A CA 1
ATOM 747 C C . GLN A 1 89 ? -6.278 -6.042 -11.701 1.00 93.62 89 GLN A C 1
ATOM 749 O O . GLN A 1 89 ? -5.286 -5.715 -12.343 1.00 93.62 89 GLN A O 1
ATOM 754 N N . ALA A 1 90 ? -6.221 -6.336 -10.401 1.00 91.25 90 ALA A N 1
ATOM 755 C CA . ALA A 1 90 ? -4.997 -6.327 -9.608 1.00 91.25 90 ALA A CA 1
ATOM 756 C C . ALA A 1 90 ? -3.912 -7.261 -10.178 1.00 91.25 90 ALA A C 1
ATOM 758 O O . ALA A 1 90 ? -2.757 -6.857 -10.315 1.00 91.25 90 ALA A O 1
ATOM 759 N N . ARG A 1 91 ? -4.274 -8.491 -10.573 1.00 89.88 91 ARG A N 1
ATOM 760 C CA . ARG A 1 91 ? -3.340 -9.409 -11.248 1.00 89.88 91 ARG A CA 1
ATOM 761 C C . ARG A 1 91 ? -2.863 -8.862 -12.586 1.00 89.88 91 ARG A C 1
ATOM 763 O O . ARG A 1 91 ? -1.675 -8.937 -12.872 1.00 89.88 91 ARG A O 1
ATOM 770 N N . ALA A 1 92 ? -3.769 -8.325 -13.401 1.00 89.69 92 ALA A N 1
ATOM 771 C CA . ALA A 1 92 ? -3.410 -7.751 -14.695 1.00 89.69 92 ALA A CA 1
ATOM 772 C C . ALA A 1 92 ? -2.458 -6.552 -14.545 1.00 89.69 92 ALA A C 1
ATOM 774 O O . ALA A 1 92 ? -1.482 -6.456 -15.283 1.00 89.69 92 ALA A O 1
ATOM 775 N N . PHE A 1 93 ? -2.700 -5.696 -13.549 1.00 87.94 93 PHE A N 1
ATOM 776 C CA . PHE A 1 93 ? -1.832 -4.573 -13.198 1.00 87.94 93 PHE A CA 1
ATOM 777 C C . PHE A 1 93 ? -0.419 -5.045 -12.822 1.00 87.94 93 PHE A C 1
ATOM 779 O O . PHE A 1 93 ? 0.570 -4.509 -13.314 1.00 87.94 93 PHE A O 1
ATOM 786 N N . PHE A 1 94 ? -0.317 -6.099 -12.008 1.00 85.38 94 PHE A N 1
ATOM 787 C CA . PHE A 1 94 ? 0.971 -6.631 -11.561 1.00 85.38 94 PHE A CA 1
ATOM 788 C C . PHE A 1 94 ? 1.706 -7.462 -12.628 1.00 85.38 94 PHE A C 1
ATOM 790 O O . PHE A 1 94 ? 2.935 -7.506 -12.632 1.00 85.38 94 PHE A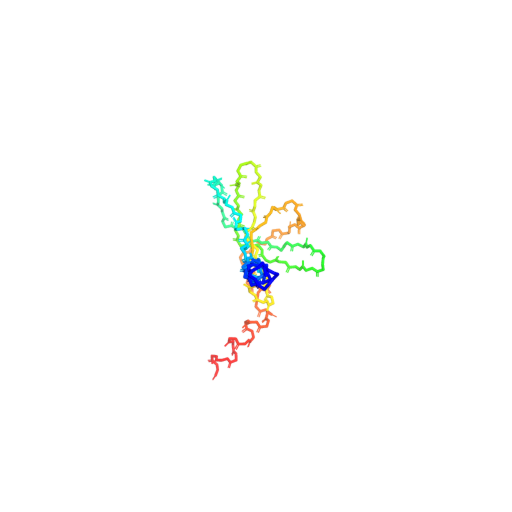 O 1
ATOM 797 N N . LYS A 1 95 ? 0.981 -8.103 -13.556 1.00 86.38 95 LYS A N 1
ATOM 798 C CA . LYS A 1 95 ? 1.537 -9.004 -14.585 1.00 86.38 95 LYS A CA 1
ATOM 799 C C . LYS A 1 95 ? 2.630 -8.355 -15.438 1.00 86.38 95 LYS A C 1
ATOM 801 O O . LYS A 1 95 ? 3.571 -9.031 -15.830 1.00 86.38 95 LYS A O 1
ATOM 806 N N . ASN A 1 96 ? 2.516 -7.056 -15.704 1.00 80.12 96 ASN A N 1
ATOM 807 C CA . ASN A 1 96 ? 3.438 -6.329 -16.580 1.00 80.12 96 ASN A CA 1
ATOM 808 C C . ASN A 1 96 ? 4.585 -5.641 -15.818 1.00 80.12 96 ASN A C 1
ATOM 810 O O . ASN A 1 96 ? 5.261 -4.772 -16.367 1.00 80.12 96 ASN A O 1
ATOM 814 N N . THR A 1 97 ? 4.800 -5.992 -14.550 1.00 86.38 97 THR A N 1
ATOM 815 C CA . THR A 1 97 ? 5.861 -5.397 -13.732 1.00 86.38 97 THR A CA 1
ATOM 8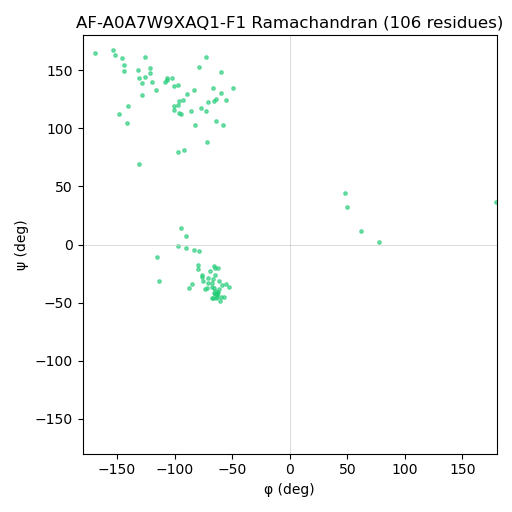16 C C . THR A 1 97 ? 7.235 -5.992 -14.050 1.00 86.38 97 THR A C 1
ATOM 818 O O . THR A 1 97 ? 7.331 -7.160 -14.444 1.00 86.38 97 THR A O 1
ATOM 821 N N . PRO A 1 98 ? 8.331 -5.235 -13.838 1.00 86.94 98 PRO A N 1
ATOM 822 C CA . PRO A 1 98 ? 9.691 -5.741 -14.017 1.00 86.94 98 PRO A CA 1
ATOM 823 C C . PRO A 1 98 ? 9.955 -7.030 -13.240 1.00 86.94 98 PRO A C 1
ATOM 825 O O . PRO A 1 98 ? 10.625 -7.927 -13.747 1.00 86.94 98 PRO A O 1
ATOM 828 N N . TYR A 1 99 ? 9.385 -7.150 -12.039 1.00 82.50 99 TYR A N 1
ATOM 829 C CA . TYR A 1 99 ? 9.568 -8.322 -11.193 1.00 82.50 99 TYR A CA 1
ATOM 830 C C . TYR A 1 99 ? 8.916 -9.581 -11.775 1.00 82.50 99 TYR A C 1
ATOM 832 O O . TYR A 1 99 ? 9.559 -10.625 -11.844 1.00 82.50 99 TYR A O 1
AT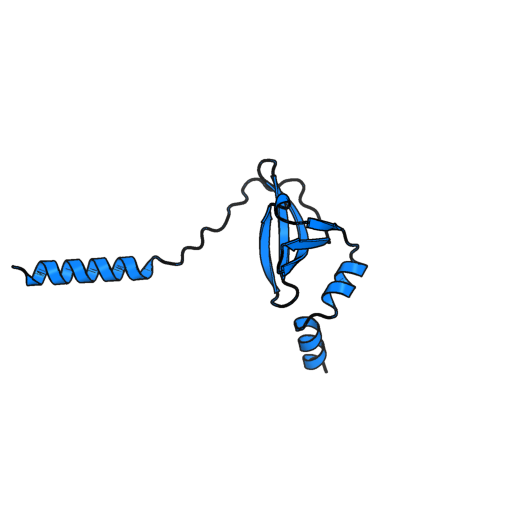OM 840 N N . GLN A 1 100 ? 7.673 -9.488 -12.258 1.00 84.88 100 GLN A N 1
ATOM 841 C CA . GLN A 1 100 ? 7.015 -10.619 -12.922 1.00 84.88 100 GLN A CA 1
ATOM 842 C C . GLN A 1 100 ? 7.776 -11.058 -14.176 1.00 84.88 100 GLN A C 1
ATOM 844 O O . GLN A 1 100 ? 7.944 -12.252 -14.415 1.00 84.88 100 GLN A O 1
ATOM 849 N N . ASN A 1 101 ? 8.318 -10.102 -14.934 1.00 86.12 101 ASN A N 1
ATOM 850 C CA . ASN A 1 101 ? 9.151 -10.406 -16.096 1.00 86.12 101 ASN A CA 1
ATOM 851 C C . ASN A 1 101 ? 10.470 -11.095 -15.712 1.00 86.12 101 ASN A C 1
ATOM 853 O O . ASN A 1 101 ? 10.932 -11.970 -16.442 1.00 86.12 101 ASN A O 1
ATOM 857 N N . ALA A 1 102 ? 11.087 -10.702 -14.593 1.00 85.38 102 ALA A N 1
ATOM 858 C CA . ALA A 1 102 ? 12.303 -11.334 -14.090 1.00 85.38 102 ALA A CA 1
ATOM 859 C C . ALA A 1 102 ? 12.043 -12.778 -13.632 1.00 85.38 102 ALA A C 1
ATOM 861 O O . ALA A 1 102 ? 12.781 -13.675 -14.034 1.00 85.38 102 ALA A O 1
ATOM 862 N N . LEU A 1 103 ? 10.964 -13.016 -12.875 1.00 84.94 103 LEU A N 1
ATOM 863 C CA . LEU A 1 103 ? 10.567 -14.364 -12.453 1.00 84.94 103 LEU A CA 1
ATOM 864 C C . LEU A 1 103 ? 10.271 -15.270 -13.653 1.00 84.94 103 LEU A C 1
ATOM 866 O O . LEU A 1 103 ? 10.858 -16.340 -13.769 1.00 84.94 103 LEU A O 1
ATOM 870 N N . ALA A 1 104 ? 9.465 -14.802 -14.610 1.00 87.81 104 ALA A N 1
ATOM 871 C CA . ALA A 1 104 ? 9.113 -15.581 -15.799 1.00 87.81 104 ALA A CA 1
ATOM 872 C C . ALA A 1 104 ? 10.316 -15.935 -16.696 1.00 87.81 104 ALA A C 1
ATOM 874 O O . ALA A 1 104 ? 10.217 -16.838 -17.526 1.00 87.81 104 ALA A O 1
ATOM 875 N N . LYS A 1 105 ? 11.434 -15.203 -16.585 1.00 90.19 105 LYS A N 1
ATOM 876 C CA . LYS A 1 105 ? 12.700 -15.540 -17.254 1.00 90.19 105 LYS A CA 1
ATOM 877 C C . LYS A 1 105 ? 13.541 -16.536 -16.462 1.00 90.19 105 LYS A C 1
ATOM 879 O O . LYS A 1 105 ? 14.246 -17.307 -17.088 1.00 90.19 105 LYS A O 1
ATOM 884 N N . ALA A 1 106 ? 13.501 -16.485 -15.132 1.00 89.62 106 ALA A N 1
ATOM 885 C CA . ALA A 1 106 ? 14.256 -17.392 -14.269 1.00 89.62 106 ALA A CA 1
ATOM 886 C C . ALA A 1 106 ? 13.629 -18.795 -14.186 1.00 89.62 106 ALA A C 1
ATOM 888 O O . ALA A 1 106 ? 14.329 -19.763 -13.924 1.00 89.62 106 ALA A O 1
ATOM 889 N N . GLU A 1 107 ? 12.315 -18.895 -14.397 1.00 86.19 107 GLU A N 1
ATOM 890 C CA . GLU A 1 107 ? 11.563 -20.159 -14.409 1.00 86.19 107 GLU A CA 1
ATOM 891 C C . GLU A 1 107 ? 11.615 -20.898 -15.761 1.00 86.19 107 GLU A C 1
ATOM 893 O O . GLU A 1 107 ? 11.073 -21.998 -15.875 1.00 86.19 107 GLU A O 1
ATOM 898 N N . LYS A 1 108 ? 12.230 -20.294 -16.785 1.00 66.44 108 LYS A N 1
ATOM 899 C CA . LYS A 1 108 ? 12.485 -20.908 -18.096 1.00 66.44 108 LYS A CA 1
ATOM 900 C C . LYS A 1 108 ? 13.900 -21.456 -18.166 1.00 66.44 108 LYS A C 1
ATOM 902 O O . LYS A 1 108 ? 14.052 -22.527 -18.790 1.00 66.44 108 LYS A O 1
#

Sequence (108 aa):
MYSRYFKLLFLLLCSTAYTFTARAQANYTKIENYKVYYGVAKHFPQEWMVLRQFDNYGKNYVLLVNPQTLETKTDESSFYQITPMTMLQARAFFKNTPYQNALAKAEK

Nearest PDB structures (foldseek):
  5dma-assembly1_A  TM=6.771E-01  e=4.588E-01  Geobacillus stearothermophilus
  1igq-assembly1_A  TM=6.876E-01  e=1.556E+00  Escherichia coli
  6sj9-assembly2_B  TM=6.544E-01  e=1.943E+00  Paenarthrobacter aurescens
  2eko-assembly1_A  TM=4.581E-01  e=1.055E+00  Homo sapiens
  2wac-assembly2_B  TM=3.846E-01  e=5.895E+00  Drosophila melanogaster